Protein AF-A0A9D9F6Q9-F1 (afdb_monomer)

Radius of gyration: 10.98 Å; Cα contacts (8 Å, |Δi|>4): 58; chains: 1; bounding box: 23×30×21 Å

Foldseek 3Di:
DPPVLLVCCCVPQVVVPPVVSVVQQPFQDVQLVRDGLVVLVVDPRSSVVVVVVSCCVVVVPPD

Sequence (63 aa):
MKPDDLEDIKRTYFENDDSIFEEWLDRPVKALEHKTPRELLATVDGCKKVKLYLSQVKYGDYS

pLDDT: mean 86.51, std 9.46, range [52.53, 94.44]

Nearest PDB structures (foldseek):
  6d0i-assembly2_D  TM=6.850E-01  e=3.601E-02  Sphingobium sp. YBL2
  8gug-assembly1_C-2  TM=8.218E-01  e=2.316E-01  Vibrio parahaemolyticus RIMD 2210633
  8gug-assembly1_B-2  TM=8.268E-01  e=2.475E-01  Vibrio parahaemolyticus RIMD 2210633
  6gw6-assembly1_F  TM=7.949E-01  e=3.941E-01  Pseudomonas putida KT2440
  8qnq-assembly1_B  TM=8.131E-01  e=1.701E+00  Pseudomonas aeruginosa PAO1

Secondary structure (DSSP, 8-state):
--HHHHHHHHHHHSTT-HHHHHHHHHSPPGGGTT--HHHHHTSHHHHHHHHHHHHHHHH----

Mean predicted aligned error: 4.59 Å

Solvent-accessible surface area (backbone atoms only — not comparable to full-atom values): 3616 Å² total; per-residue (Å²): 107,62,72,68,61,55,54,50,48,36,49,74,77,41,77,62,41,62,67,63,44,55,53,50,30,71,39,58,35,70,93,55,80,55,39,29,51,54,68,27,40,69,34,75,66,35,38,52,52,50,52,49,50,51,47,28,71,74,70,65,60,77,128

Structure (mmCIF, N/CA/C/O backbone):
data_AF-A0A9D9F6Q9-F1
#
_entry.id   AF-A0A9D9F6Q9-F1
#
loop_
_atom_site.group_PDB
_atom_site.id
_atom_site.type_symbol
_atom_site.label_atom_id
_atom_site.label_al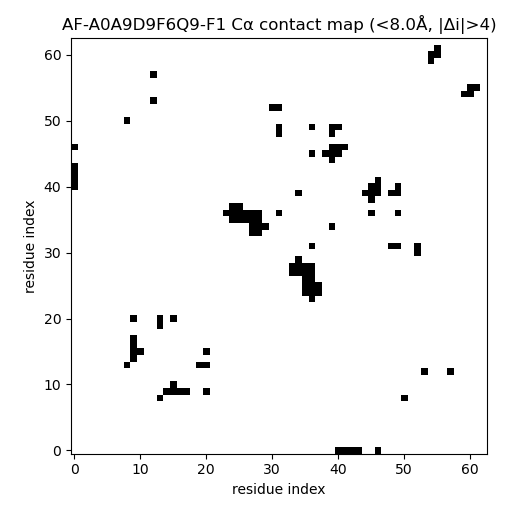t_id
_atom_site.label_comp_id
_atom_site.label_asym_id
_atom_site.label_entity_id
_atom_site.label_seq_id
_atom_site.pdbx_PDB_ins_code
_atom_site.Cartn_x
_atom_site.Cartn_y
_atom_site.Cartn_z
_atom_site.occupancy
_atom_site.B_iso_or_equiv
_atom_site.auth_seq_id
_atom_site.auth_comp_id
_atom_site.auth_asym_id
_atom_site.auth_atom_id
_atom_site.pdbx_PDB_model_num
ATOM 1 N N . MET A 1 1 ? -2.550 3.735 13.209 1.00 60.44 1 MET A N 1
ATOM 2 C CA . MET A 1 1 ? -1.187 3.491 12.694 1.00 60.44 1 MET A CA 1
ATOM 3 C C . MET A 1 1 ? -0.256 4.488 13.356 1.00 60.44 1 MET A C 1
ATOM 5 O O . MET A 1 1 ? -0.711 5.599 13.612 1.00 60.44 1 MET A O 1
ATOM 9 N N . LYS A 1 2 ? 0.973 4.105 13.715 1.00 66.00 2 LYS A N 1
ATOM 10 C CA . LYS A 1 2 ? 1.941 5.103 14.185 1.00 66.00 2 LYS A CA 1
ATOM 11 C C . LYS A 1 2 ? 2.523 5.814 12.957 1.00 66.00 2 LYS A C 1
ATOM 13 O O . LYS A 1 2 ? 2.692 5.149 11.938 1.00 66.00 2 LYS A O 1
ATOM 18 N N . PRO A 1 3 ? 2.800 7.123 13.020 1.00 66.50 3 PRO A N 1
ATOM 19 C CA . PRO A 1 3 ? 3.423 7.847 11.909 1.00 66.50 3 PRO A CA 1
ATOM 20 C C . PRO A 1 3 ? 4.725 7.179 11.431 1.00 66.50 3 PRO A C 1
ATOM 22 O O . PRO A 1 3 ? 4.966 7.121 10.229 1.00 66.50 3 PRO A O 1
ATOM 25 N N . ASP A 1 4 ? 5.468 6.537 12.339 1.00 73.94 4 ASP A N 1
ATOM 26 C CA . ASP A 1 4 ? 6.680 5.767 12.032 1.00 73.94 4 ASP A CA 1
ATOM 27 C C . ASP A 1 4 ? 6.468 4.638 11.005 1.00 73.94 4 ASP A C 1
ATOM 29 O O . ASP A 1 4 ? 7.369 4.321 10.233 1.00 73.94 4 ASP A O 1
ATOM 33 N N . ASP A 1 5 ? 5.278 4.023 10.961 1.00 78.00 5 ASP A N 1
ATOM 34 C CA . ASP A 1 5 ? 4.993 2.940 10.015 1.00 78.00 5 ASP A CA 1
ATOM 35 C C . ASP A 1 5 ? 4.851 3.454 8.570 1.00 78.00 5 ASP A C 1
ATOM 37 O 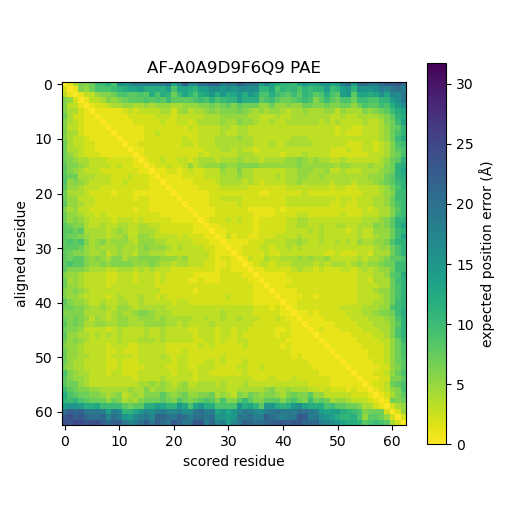O . ASP A 1 5 ? 5.134 2.711 7.632 1.00 78.00 5 ASP A O 1
ATOM 41 N N . LEU A 1 6 ? 4.385 4.696 8.378 1.00 83.62 6 LEU A N 1
ATOM 42 C CA . LEU A 1 6 ? 4.220 5.309 7.051 1.00 83.62 6 LEU A CA 1
ATOM 43 C C . LEU A 1 6 ? 5.579 5.716 6.492 1.00 83.62 6 LEU A C 1
ATOM 45 O O . LEU A 1 6 ? 5.888 5.409 5.341 1.00 83.62 6 LEU A O 1
ATOM 49 N N . GLU A 1 7 ? 6.396 6.362 7.324 1.00 87.25 7 GLU A N 1
ATOM 50 C CA . GLU A 1 7 ? 7.743 6.777 6.936 1.00 87.25 7 GLU A CA 1
ATOM 51 C C . GLU A 1 7 ? 8.631 5.573 6.611 1.00 87.25 7 GLU A C 1
ATOM 53 O O . GLU A 1 7 ? 9.365 5.601 5.623 1.00 87.25 7 GLU A O 1
ATOM 58 N N . ASP A 1 8 ? 8.519 4.477 7.369 1.00 88.06 8 ASP A N 1
ATOM 59 C CA . ASP A 1 8 ? 9.268 3.257 7.068 1.00 88.06 8 ASP A CA 1
ATOM 60 C C . ASP A 1 8 ? 8.841 2.615 5.737 1.00 88.06 8 ASP A C 1
ATOM 62 O O . ASP A 1 8 ? 9.700 2.212 4.948 1.00 88.06 8 ASP A O 1
ATOM 66 N N . ILE A 1 9 ? 7.536 2.577 5.437 1.00 88.31 9 ILE A N 1
ATOM 67 C CA . ILE A 1 9 ? 7.028 2.098 4.143 1.00 88.31 9 ILE A CA 1
ATOM 68 C C . ILE A 1 9 ? 7.566 2.972 3.007 1.00 88.31 9 ILE A C 1
ATOM 70 O O . ILE A 1 9 ? 8.127 2.459 2.036 1.00 88.31 9 ILE A O 1
ATOM 74 N N . LYS A 1 10 ? 7.436 4.292 3.139 1.00 91.50 10 LYS A N 1
ATOM 75 C CA . LYS A 1 10 ? 7.887 5.249 2.131 1.00 91.50 10 LYS A CA 1
ATOM 76 C C . LYS A 1 10 ? 9.391 5.110 1.866 1.00 91.50 10 LYS A C 1
ATOM 78 O O . LYS A 1 10 ? 9.811 4.981 0.717 1.00 91.50 10 LYS A O 1
ATOM 83 N N . ARG A 1 11 ? 10.207 5.040 2.919 1.00 91.81 11 ARG A N 1
ATOM 84 C CA . ARG A 1 11 ? 11.659 4.852 2.805 1.00 91.81 11 ARG A CA 1
ATOM 85 C C . ARG A 1 11 ? 12.025 3.518 2.157 1.00 91.81 11 ARG A C 1
ATOM 87 O O . ARG A 1 11 ? 12.944 3.460 1.346 1.00 91.81 11 ARG A O 1
ATOM 94 N N . THR A 1 12 ? 11.338 2.441 2.529 1.00 90.62 12 THR A N 1
ATOM 95 C CA . THR A 1 12 ? 11.711 1.077 2.129 1.00 90.62 12 THR A CA 1
ATOM 96 C C . THR A 1 12 ? 11.282 0.733 0.705 1.00 90.62 12 THR A C 1
ATOM 98 O O . THR A 1 12 ? 11.995 -0.014 0.028 1.00 90.62 12 THR A O 1
ATOM 101 N N . TYR A 1 13 ? 10.129 1.231 0.255 1.00 89.81 13 TYR A N 1
ATOM 102 C CA . TYR A 1 13 ? 9.513 0.818 -1.013 1.00 89.81 13 TYR A CA 1
ATOM 103 C C . TYR A 1 13 ? 9.440 1.929 -2.062 1.00 89.81 13 TYR A C 1
ATOM 105 O O . TYR A 1 13 ? 9.318 1.613 -3.239 1.00 89.81 13 TYR A O 1
ATOM 113 N N . PHE A 1 14 ? 9.536 3.197 -1.654 1.00 90.75 14 PHE A N 1
ATOM 114 C CA . PHE A 1 14 ? 9.347 4.356 -2.535 1.00 90.75 14 PHE A CA 1
ATOM 115 C C . PHE A 1 14 ? 10.565 5.283 -2.575 1.00 90.75 14 PHE A C 1
ATOM 117 O O . PHE A 1 14 ? 10.462 6.389 -3.085 1.00 90.75 14 PHE A O 1
ATOM 124 N N . GLU A 1 15 ? 11.708 4.874 -2.011 1.00 91.62 15 GLU A N 1
ATOM 125 C CA . GLU A 1 15 ? 12.962 5.652 -2.026 1.00 91.62 15 GLU A CA 1
ATOM 126 C C . GLU A 1 15 ? 12.816 7.086 -1.469 1.00 91.62 15 GLU A C 1
ATOM 128 O O . GLU A 1 15 ? 13.587 7.981 -1.801 1.00 91.62 15 GLU A O 1
ATOM 133 N N . ASN A 1 16 ? 11.848 7.296 -0.569 1.00 90.56 16 ASN A N 1
ATOM 134 C CA . ASN A 1 16 ? 11.429 8.608 -0.058 1.00 90.56 16 ASN A CA 1
ATOM 135 C C . ASN A 1 16 ? 10.796 9.567 -1.085 1.00 90.56 16 ASN A C 1
ATOM 137 O O . ASN A 1 16 ? 10.630 10.743 -0.764 1.00 90.56 16 ASN A O 1
ATOM 141 N N . ASP A 1 17 ? 10.372 9.097 -2.256 1.00 92.69 17 ASP A N 1
ATOM 142 C CA . ASP A 1 17 ? 9.639 9.916 -3.222 1.00 92.69 17 ASP A CA 1
ATOM 143 C C . ASP A 1 17 ? 8.202 10.179 -2.736 1.00 92.69 17 ASP A C 1
ATOM 145 O O . ASP A 1 17 ? 7.331 9.307 -2.785 1.00 92.69 17 ASP A O 1
ATOM 149 N N . ASP A 1 18 ? 7.956 11.394 -2.235 1.00 90.81 18 ASP A N 1
ATOM 150 C CA . ASP A 1 18 ? 6.633 11.848 -1.786 1.00 90.81 18 ASP A CA 1
ATOM 151 C C . ASP A 1 18 ? 5.576 11.786 -2.888 1.00 90.81 18 ASP A C 1
ATOM 153 O O . ASP A 1 18 ? 4.430 11.444 -2.614 1.00 90.81 18 ASP A O 1
ATOM 157 N N . SER A 1 19 ? 5.942 12.103 -4.131 1.00 93.06 19 SER A N 1
ATOM 158 C CA . SER A 1 19 ? 4.962 12.211 -5.214 1.00 93.06 19 SER A CA 1
ATOM 159 C C . SER A 1 19 ? 4.452 10.834 -5.618 1.00 93.06 19 SER A C 1
ATOM 161 O O . SER A 1 19 ? 3.245 10.630 -5.746 1.00 93.06 19 SER A O 1
ATOM 163 N N . ILE A 1 20 ? 5.365 9.871 -5.772 1.00 92.31 20 ILE A N 1
ATOM 164 C CA . ILE A 1 20 ? 5.003 8.487 -6.094 1.00 92.31 20 ILE A CA 1
ATOM 165 C C . ILE A 1 20 ? 4.267 7.844 -4.915 1.00 92.31 20 ILE A C 1
ATOM 167 O O . ILE A 1 20 ? 3.301 7.108 -5.122 1.00 92.31 20 ILE A O 1
ATOM 171 N N . PHE A 1 21 ? 4.696 8.125 -3.682 1.00 93.31 21 PHE A N 1
ATOM 172 C CA . PHE A 1 21 ? 4.057 7.577 -2.491 1.00 93.31 21 PHE A CA 1
ATOM 173 C C . PHE A 1 21 ? 2.615 8.068 -2.327 1.00 93.31 21 PHE A C 1
ATOM 175 O O . PHE A 1 21 ? 1.718 7.240 -2.173 1.00 93.31 21 PHE A O 1
ATOM 182 N N . GLU A 1 22 ? 2.372 9.379 -2.422 1.00 93.19 22 GLU A N 1
ATOM 183 C CA . GLU A 1 22 ? 1.016 9.937 -2.345 1.00 93.19 22 GLU A CA 1
ATOM 184 C C . GLU A 1 22 ? 0.140 9.437 -3.502 1.00 93.19 22 GLU A C 1
ATOM 186 O O . GLU A 1 22 ? -0.996 9.024 -3.276 1.00 93.19 22 GLU A O 1
ATOM 191 N N . GLU A 1 23 ? 0.669 9.366 -4.729 1.00 94.44 23 GLU A N 1
ATOM 192 C CA . GLU A 1 23 ? -0.077 8.795 -5.855 1.00 94.44 23 GLU A CA 1
ATOM 193 C C . GLU A 1 23 ? -0.469 7.332 -5.595 1.00 94.44 23 GLU A C 1
ATOM 195 O O . GLU A 1 23 ? -1.599 6.917 -5.868 1.00 94.44 23 GLU A O 1
ATOM 200 N N . TRP A 1 24 ? 0.455 6.530 -5.068 1.00 93.50 24 TRP A N 1
ATOM 201 C CA . TRP A 1 24 ? 0.187 5.137 -4.741 1.00 93.50 24 TRP A CA 1
ATOM 202 C C . TRP A 1 24 ? -0.850 4.997 -3.621 1.00 93.50 24 TRP A C 1
ATOM 204 O O . TRP A 1 24 ? -1.706 4.115 -3.710 1.00 93.50 24 TRP A O 1
ATOM 214 N N . LEU A 1 25 ? -0.819 5.871 -2.607 1.00 93.25 25 LEU A N 1
ATOM 215 C CA . LEU A 1 25 ? -1.785 5.866 -1.506 1.00 93.25 25 LEU A CA 1
ATOM 216 C C . LEU A 1 25 ? -3.228 6.022 -1.990 1.00 93.25 25 LEU A C 1
ATOM 218 O O . LEU A 1 25 ? -4.119 5.400 -1.408 1.00 93.25 25 LEU A O 1
ATOM 222 N N . ASP A 1 26 ? -3.446 6.812 -3.040 1.00 94.31 26 ASP A N 1
ATOM 223 C CA . ASP A 1 26 ? -4.769 7.112 -3.594 1.00 94.31 26 ASP A CA 1
ATOM 224 C C . ASP A 1 26 ? -5.166 6.207 -4.775 1.00 94.31 26 ASP A C 1
ATOM 226 O O . ASP A 1 26 ? -6.306 6.251 -5.248 1.00 94.31 26 ASP A O 1
ATOM 230 N N . ARG A 1 27 ? -4.267 5.330 -5.242 1.00 92.94 27 ARG A N 1
ATOM 231 C CA . ARG A 1 27 ? -4.571 4.365 -6.305 1.00 92.94 27 ARG A CA 1
ATOM 232 C C . ARG A 1 27 ? -5.133 3.054 -5.739 1.00 92.94 27 ARG A C 1
ATOM 234 O O . ARG A 1 27 ? -4.494 2.417 -4.903 1.00 92.94 27 ARG A O 1
ATOM 241 N N . PRO A 1 28 ? -6.293 2.574 -6.225 1.00 91.56 28 PRO A N 1
ATOM 242 C CA . PRO A 1 28 ? -6.836 1.288 -5.805 1.00 91.56 28 PRO A CA 1
ATOM 243 C C . PRO A 1 28 ? -5.952 0.133 -6.288 1.00 91.56 28 PRO A C 1
ATOM 245 O O . PRO A 1 28 ? -5.606 0.035 -7.468 1.00 91.56 28 PRO A O 1
ATOM 248 N N . VAL A 1 29 ? -5.620 -0.784 -5.379 1.00 90.81 29 VAL A N 1
ATOM 249 C CA . VAL A 1 29 ? -4.762 -1.937 -5.675 1.00 90.81 29 VAL A CA 1
ATOM 250 C C . VAL A 1 29 ? -5.622 -3.191 -5.802 1.00 90.81 29 VAL A C 1
ATOM 252 O O . VAL A 1 29 ? -6.294 -3.601 -4.857 1.00 90.81 29 VAL A O 1
ATOM 255 N N . LYS A 1 30 ? -5.582 -3.854 -6.965 1.00 87.75 30 LYS A N 1
ATOM 256 C CA . LYS A 1 30 ? -6.378 -5.072 -7.234 1.00 87.75 30 LYS A CA 1
ATOM 257 C C . LYS A 1 30 ? -6.131 -6.186 -6.213 1.00 87.75 30 LYS A C 1
ATOM 259 O O . LYS A 1 30 ? -7.083 -6.803 -5.749 1.00 87.75 30 LYS A O 1
ATOM 264 N N . ALA A 1 31 ? -4.868 -6.404 -5.843 1.00 86.56 31 ALA A N 1
ATOM 265 C CA . ALA A 1 31 ? -4.464 -7.401 -4.849 1.00 86.56 31 ALA A CA 1
ATOM 266 C C . ALA A 1 31 ? -4.972 -7.086 -3.429 1.00 86.56 31 ALA A C 1
ATOM 268 O O . ALA A 1 31 ? -5.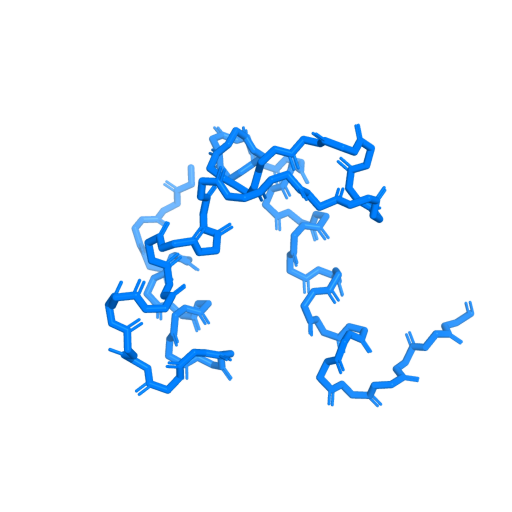013 -7.968 -2.579 1.00 86.56 31 ALA A O 1
ATOM 269 N N . LEU A 1 32 ? -5.391 -5.842 -3.182 1.00 89.31 32 LEU A N 1
ATOM 270 C CA . LEU A 1 32 ? -5.948 -5.384 -1.915 1.00 89.31 32 LEU A CA 1
ATOM 271 C C . LEU A 1 32 ? -7.463 -5.161 -2.023 1.00 89.31 32 LEU A C 1
ATOM 273 O O . LEU A 1 32 ? -8.002 -4.192 -1.496 1.00 89.31 32 LEU A O 1
ATOM 277 N N . GLU A 1 33 ? -8.152 -6.054 -2.739 1.00 89.38 33 GLU A N 1
ATOM 278 C CA . GLU A 1 33 ? -9.613 -6.023 -2.901 1.00 89.38 33 GLU A CA 1
ATOM 279 C C . GLU A 1 33 ? -10.118 -4.719 -3.551 1.00 89.38 33 GLU A C 1
ATOM 281 O O . GLU A 1 33 ? -11.221 -4.264 -3.266 1.00 89.38 33 GLU A O 1
ATOM 286 N N . HIS A 1 34 ? -9.308 -4.112 -4.430 1.00 90.75 34 HIS A N 1
ATOM 287 C CA . HIS A 1 34 ? -9.570 -2.811 -5.071 1.00 90.75 34 HIS A CA 1
ATOM 288 C C . HIS A 1 34 ? -9.679 -1.628 -4.092 1.00 90.75 34 HIS A C 1
ATOM 290 O O . HIS A 1 34 ? -10.133 -0.555 -4.486 1.00 90.75 34 HIS A O 1
ATOM 296 N N . LYS A 1 35 ? -9.231 -1.790 -2.842 1.00 91.62 35 LYS A N 1
ATOM 297 C CA . LYS A 1 35 ? -9.134 -0.693 -1.874 1.00 91.62 35 LYS A CA 1
ATOM 298 C C . LYS A 1 35 ? -7.866 0.116 -2.096 1.00 91.62 35 LYS A C 1
ATOM 300 O O . LYS A 1 35 ? -6.867 -0.387 -2.625 1.00 91.62 35 LYS A O 1
ATOM 305 N N . THR A 1 36 ? -7.904 1.371 -1.670 1.00 94.00 36 THR A N 1
ATOM 306 C CA . THR A 1 36 ? -6.716 2.223 -1.668 1.00 94.00 36 THR A CA 1
ATOM 307 C C . THR A 1 36 ? -5.816 1.884 -0.473 1.00 94.00 36 THR A C 1
ATOM 309 O O . THR A 1 36 ? -6.310 1.529 0.607 1.00 94.00 36 THR A O 1
ATOM 312 N N . PRO A 1 37 ? -4.484 1.992 -0.609 1.00 93.19 37 PRO A N 1
ATOM 313 C CA . PRO A 1 37 ? -3.588 1.848 0.530 1.00 93.19 37 PRO A CA 1
ATOM 314 C C . PRO A 1 37 ? -3.896 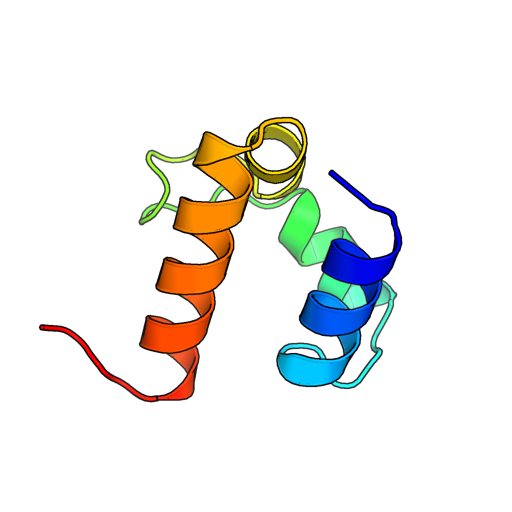2.854 1.646 1.00 93.19 37 PRO A C 1
ATOM 316 O O . PRO A 1 37 ? -3.802 2.482 2.815 1.00 93.19 37 PRO A O 1
ATOM 319 N N . ARG A 1 38 ? -4.349 4.076 1.319 1.00 93.00 38 ARG A N 1
ATOM 320 C CA . ARG A 1 38 ? -4.775 5.088 2.303 1.00 93.00 38 ARG A CA 1
ATOM 321 C C . ARG A 1 38 ? -5.892 4.573 3.218 1.00 93.00 38 ARG A C 1
ATOM 323 O O . ARG A 1 38 ? -5.789 4.695 4.439 1.00 93.00 38 ARG A O 1
ATOM 330 N N . GLU A 1 39 ? -6.923 3.943 2.655 1.00 91.44 39 GLU A N 1
ATOM 331 C CA . GLU A 1 39 ? -8.019 3.340 3.430 1.00 91.44 39 GLU A CA 1
ATOM 332 C C . GLU A 1 39 ? -7.542 2.180 4.311 1.00 91.44 39 GLU A C 1
ATOM 334 O O . GLU A 1 39 ? -7.981 2.023 5.451 1.00 91.44 39 GLU A O 1
ATOM 339 N N . LEU A 1 40 ? -6.628 1.356 3.802 1.00 90.69 40 LEU A N 1
ATOM 340 C CA . LEU A 1 40 ? -6.141 0.179 4.519 1.00 90.69 40 LEU A CA 1
ATOM 341 C C . LEU A 1 40 ? -5.216 0.557 5.676 1.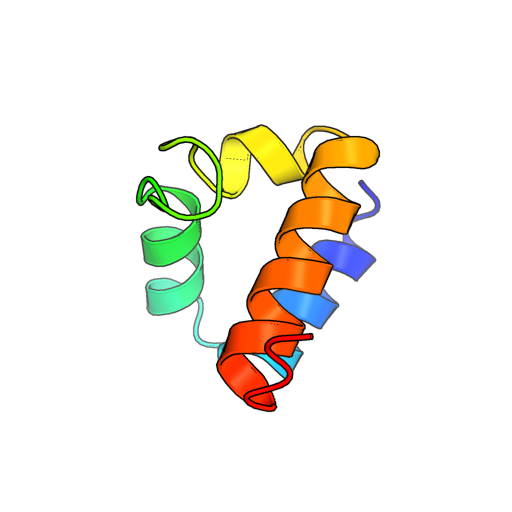00 90.69 40 LEU A C 1
ATOM 343 O O . LEU A 1 40 ? -5.344 0.009 6.774 1.00 90.69 40 LEU A O 1
ATOM 347 N N . LEU A 1 41 ? -4.334 1.531 5.459 1.00 89.44 41 LEU A N 1
ATOM 348 C CA . LEU A 1 41 ? -3.392 2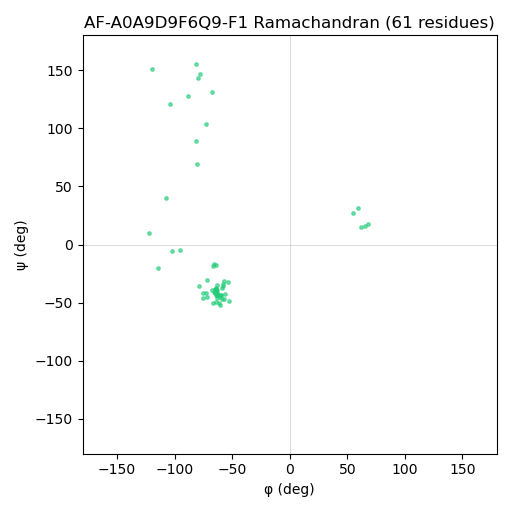.035 6.457 1.00 89.44 41 LEU A CA 1
ATOM 349 C C . LEU A 1 41 ? -4.093 2.748 7.627 1.00 89.44 41 LEU A C 1
ATOM 351 O O . LEU A 1 41 ? -3.537 2.823 8.725 1.00 89.44 41 LEU A O 1
ATOM 355 N N . ALA A 1 42 ? -5.350 3.172 7.456 1.00 88.00 42 ALA A N 1
ATOM 356 C CA . ALA A 1 42 ? -6.179 3.684 8.549 1.00 88.00 42 ALA A CA 1
ATOM 357 C C . ALA A 1 42 ? -6.491 2.623 9.628 1.00 88.00 42 ALA A C 1
ATOM 359 O O . ALA A 1 42 ? -6.848 2.967 10.756 1.00 88.00 42 ALA A O 1
ATOM 360 N N . THR A 1 43 ? -6.319 1.332 9.322 1.00 88.19 43 THR A N 1
ATOM 361 C CA . THR A 1 43 ? -6.603 0.218 10.238 1.00 88.19 43 THR A CA 1
ATOM 362 C C . THR A 1 43 ? -5.353 -0.613 10.531 1.00 88.19 43 THR A C 1
ATOM 364 O O . THR A 1 43 ? -4.445 -0.731 9.711 1.00 88.19 43 THR A O 1
ATOM 367 N N . VAL A 1 44 ? -5.295 -1.229 11.717 1.00 86.25 44 VAL A N 1
ATOM 368 C CA . VAL A 1 44 ? -4.169 -2.111 12.089 1.00 86.25 44 VAL A CA 1
ATOM 369 C C . VAL A 1 44 ? -4.103 -3.344 11.180 1.00 86.25 44 VAL A C 1
ATOM 371 O O . VAL A 1 44 ? -3.012 -3.767 10.804 1.00 86.25 44 VAL A O 1
ATOM 374 N N . ASP A 1 45 ? -5.258 -3.904 10.812 1.00 87.75 45 ASP A N 1
ATOM 375 C CA . ASP A 1 45 ? -5.351 -5.051 9.902 1.00 87.75 45 ASP A CA 1
ATOM 376 C C . ASP A 1 45 ? -4.905 -4.689 8.479 1.00 87.75 45 ASP A C 1
ATOM 378 O O . ASP A 1 45 ? -4.027 -5.341 7.913 1.00 87.75 45 ASP A O 1
ATOM 382 N N . GLY A 1 46 ? -5.436 -3.595 7.927 1.00 89.12 46 GLY A N 1
ATOM 383 C CA . GLY A 1 46 ? -5.084 -3.149 6.584 1.00 89.12 46 GLY A CA 1
ATOM 384 C C . GLY A 1 46 ? -3.610 -2.760 6.457 1.00 8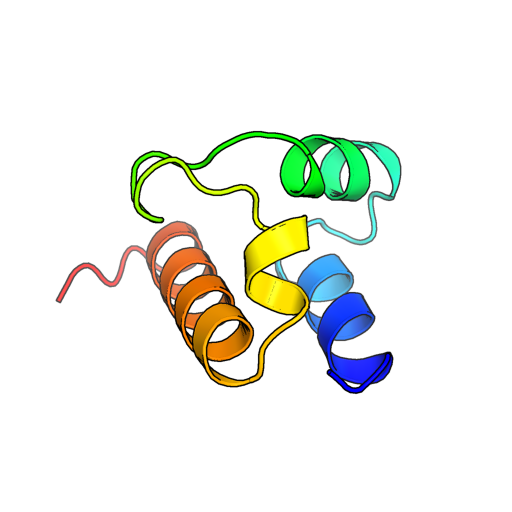9.12 46 GLY A C 1
ATOM 385 O O . GLY A 1 46 ? -2.989 -3.085 5.450 1.00 89.12 46 GLY A O 1
ATOM 386 N N . CYS A 1 47 ? -2.999 -2.191 7.501 1.00 88.38 47 CYS A N 1
ATOM 387 C CA . CYS A 1 47 ? -1.556 -1.942 7.529 1.00 88.38 47 CYS A CA 1
ATOM 388 C C . CYS A 1 47 ? -0.735 -3.238 7.380 1.00 88.38 47 CYS A C 1
ATOM 390 O O . CYS A 1 47 ? 0.211 -3.282 6.592 1.00 88.38 47 CYS A O 1
ATOM 392 N N . LYS A 1 48 ? -1.118 -4.327 8.065 1.00 88.94 48 LYS A N 1
ATOM 393 C CA . LYS A 1 48 ? -0.448 -5.633 7.907 1.00 88.94 48 LYS A CA 1
ATOM 394 C C . LYS A 1 48 ? -0.591 -6.173 6.485 1.00 88.94 48 LYS A C 1
ATOM 396 O O . LYS A 1 48 ? 0.397 -6.633 5.919 1.00 88.94 48 LYS A O 1
ATOM 401 N N . LYS A 1 49 ? -1.790 -6.076 5.899 1.00 90.19 49 LYS A N 1
ATOM 402 C CA . LYS A 1 49 ? -2.048 -6.493 4.509 1.00 90.19 49 LYS A CA 1
ATOM 403 C C . LYS A 1 49 ? -1.194 -5.711 3.513 1.00 90.19 49 LYS A C 1
ATOM 405 O O . LYS A 1 49 ? -0.580 -6.311 2.640 1.00 90.19 49 LYS A O 1
ATOM 410 N N . VAL A 1 50 ? -1.113 -4.391 3.675 1.00 90.81 50 VAL A N 1
ATOM 411 C CA . VAL A 1 50 ? -0.300 -3.512 2.822 1.00 90.81 50 VAL A CA 1
ATOM 412 C C . VAL A 1 50 ? 1.188 -3.846 2.939 1.00 90.81 50 VAL A C 1
ATOM 414 O O . VAL A 1 50 ? 1.856 -3.977 1.917 1.00 90.81 50 VAL A O 1
ATOM 417 N N . LYS A 1 51 ? 1.710 -4.036 4.159 1.00 88.75 51 LYS A N 1
ATOM 418 C CA . LYS A 1 51 ? 3.116 -4.425 4.365 1.00 88.75 51 LYS A CA 1
ATOM 419 C C . LYS A 1 51 ? 3.435 -5.781 3.739 1.00 88.75 51 LYS A C 1
ATOM 421 O O . LYS A 1 51 ? 4.467 -5.910 3.087 1.00 88.75 51 LYS A O 1
ATOM 426 N N . LEU A 1 52 ? 2.546 -6.763 3.900 1.00 89.00 52 LEU A N 1
ATOM 427 C CA . LEU A 1 52 ? 2.696 -8.069 3.264 1.00 89.00 52 LEU A CA 1
ATOM 428 C C . LEU A 1 52 ? 2.713 -7.924 1.739 1.00 89.00 52 LEU A C 1
ATOM 430 O O . LEU A 1 52 ? 3.682 -8.335 1.113 1.00 89.00 52 LEU A O 1
ATOM 434 N N . TYR A 1 53 ? 1.723 -7.248 1.157 1.00 90.62 53 TYR A N 1
ATOM 435 C CA . TYR A 1 53 ? 1.668 -6.981 -0.282 1.00 90.62 53 TYR A CA 1
ATOM 436 C C . TYR A 1 53 ? 2.959 -6.333 -0.807 1.00 90.62 53 TYR A C 1
ATOM 438 O O . TYR A 1 53 ? 3.545 -6.812 -1.774 1.00 90.62 53 TYR A O 1
ATOM 446 N N . LEU A 1 54 ? 3.450 -5.281 -0.147 1.00 90.50 54 LEU A N 1
ATOM 447 C CA . LEU A 1 54 ? 4.680 -4.600 -0.553 1.00 90.50 54 LEU A CA 1
ATOM 448 C C . LEU A 1 54 ? 5.913 -5.510 -0.450 1.00 90.50 54 LEU A C 1
ATOM 450 O O . LEU A 1 54 ? 6.769 -5.472 -1.335 1.00 90.50 54 LEU A O 1
ATOM 454 N N . SER A 1 55 ? 5.991 -6.366 0.574 1.00 88.75 55 SER A N 1
ATOM 455 C CA . SER A 1 55 ? 7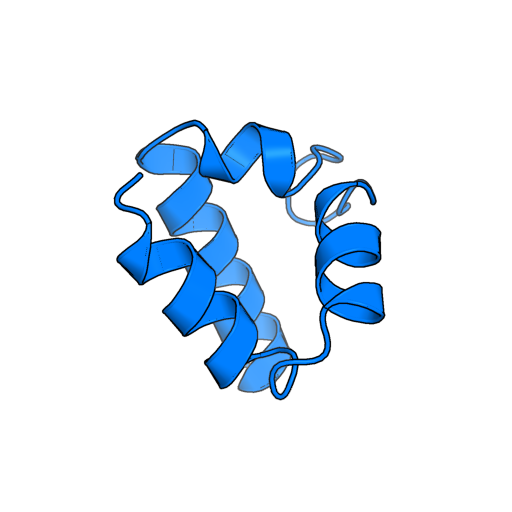.059 -7.368 0.666 1.00 88.75 55 SER A CA 1
ATOM 456 C C . SER A 1 55 ? 6.996 -8.391 -0.475 1.00 88.75 55 SER A C 1
ATOM 458 O O . SER A 1 55 ? 8.026 -8.692 -1.072 1.00 88.75 55 SER A O 1
ATOM 460 N N . GLN A 1 56 ? 5.800 -8.846 -0.859 1.00 88.31 56 GLN A N 1
ATOM 461 C CA . GLN A 1 56 ? 5.611 -9.778 -1.976 1.00 88.31 56 GLN A CA 1
ATOM 462 C C . GLN A 1 56 ? 6.009 -9.142 -3.313 1.00 88.31 56 GLN A C 1
ATOM 464 O O . GLN A 1 56 ? 6.696 -9.767 -4.115 1.00 88.31 56 GLN A O 1
ATOM 469 N N . VAL A 1 57 ? 5.649 -7.872 -3.531 1.00 86.19 57 VAL A N 1
ATOM 470 C CA . VAL A 1 57 ? 6.035 -7.120 -4.736 1.00 86.19 57 VAL A CA 1
ATOM 471 C C . VAL A 1 57 ? 7.549 -6.921 -4.811 1.00 86.19 57 VAL A C 1
ATOM 473 O O . VAL A 1 57 ? 8.130 -7.091 -5.880 1.00 86.19 57 VAL A O 1
ATOM 476 N N . LYS A 1 58 ? 8.200 -6.570 -3.694 1.00 82.69 58 LYS A N 1
ATOM 477 C CA . LYS A 1 58 ? 9.637 -6.258 -3.667 1.00 82.69 58 LYS A CA 1
ATOM 478 C C . LYS A 1 58 ? 10.527 -7.498 -3.754 1.00 82.69 58 LYS A C 1
ATOM 480 O O . LYS A 1 58 ? 11.549 -7.459 -4.431 1.00 82.69 58 LYS A O 1
ATOM 485 N N . TYR A 1 59 ? 10.168 -8.566 -3.047 1.00 81.44 59 TYR A N 1
ATOM 486 C CA . TYR A 1 59 ? 11.007 -9.761 -2.917 1.00 81.44 59 TYR A CA 1
ATOM 487 C C . TYR A 1 59 ? 10.548 -10.921 -3.809 1.00 81.44 59 TYR A C 1
ATOM 489 O O . TYR A 1 59 ? 11.245 -11.927 -3.896 1.00 81.44 59 TYR A O 1
ATOM 497 N N . GLY A 1 60 ? 9.412 -10.781 -4.503 1.00 72.94 60 GLY A N 1
ATOM 498 C CA . GLY A 1 60 ? 8.856 -11.837 -5.352 1.00 72.94 60 GLY A CA 1
ATOM 499 C C . GLY A 1 60 ? 8.356 -13.048 -4.564 1.00 72.94 60 GLY A C 1
ATOM 500 O O . GLY A 1 60 ? 8.184 -14.118 -5.144 1.00 72.94 60 GLY A O 1
ATOM 501 N N . ASP A 1 61 ? 8.138 -12.892 -3.256 1.00 60.34 61 ASP A N 1
ATOM 502 C CA . ASP A 1 61 ? 7.746 -13.964 -2.341 1.00 60.34 61 ASP A CA 1
ATOM 503 C C . ASP A 1 61 ? 6.234 -14.224 -2.450 1.00 60.34 61 ASP A C 1
ATOM 505 O O . ASP A 1 61 ? 5.425 -13.875 -1.591 1.00 60.34 61 ASP A O 1
ATOM 509 N N . TYR A 1 62 ? 5.824 -14.772 -3.590 1.00 58.28 62 TYR A N 1
ATOM 510 C CA . TYR A 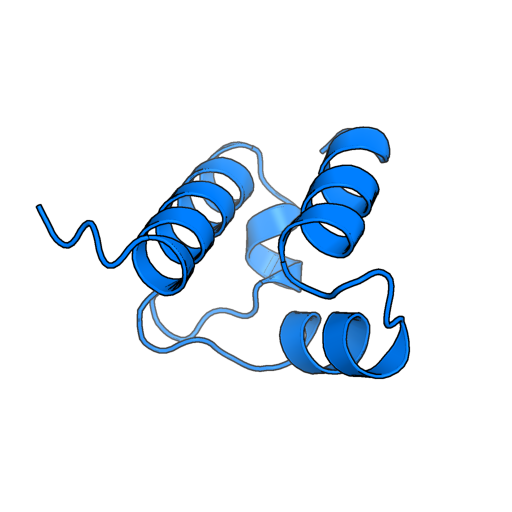1 62 ? 4.488 -15.325 -3.765 1.00 58.28 62 TYR A CA 1
ATOM 511 C C . TYR A 1 62 ? 4.510 -16.734 -3.167 1.00 58.28 62 TYR A C 1
ATOM 513 O O . TYR A 1 62 ? 4.865 -17.689 -3.856 1.00 58.28 62 TYR A O 1
ATOM 521 N N . SER A 1 63 ? 4.223 -16.843 -1.866 1.00 52.53 63 SER A N 1
ATOM 522 C CA . SER A 1 63 ? 3.957 -18.142 -1.230 1.00 52.53 63 SER A CA 1
ATOM 523 C C . SER A 1 63 ? 2.790 -18.865 -1.901 1.00 52.53 63 SER A C 1
ATOM 525 O O . SER A 1 63 ? 1.804 -18.178 -2.260 1.00 52.53 63 SER A O 1
#